Protein AF-0000000073405675 (afdb_homodimer)

Structure (mmCIF, N/CA/C/O backbone):
data_AF-0000000073405675-model_v1
#
loop_
_entity.id
_entity.type
_entity.pdbx_description
1 polymer 'Conserved Archaeal protein'
#
loop_
_atom_site.group_PDB
_atom_site.id
_atom_site.type_symbol
_atom_site.label_atom_id
_atom_site.label_alt_id
_atom_site.label_comp_id
_atom_site.label_asym_id
_atom_site.label_entity_id
_atom_site.label_seq_id
_atom_site.pdbx_PDB_ins_code
_atom_site.Cartn_x
_atom_site.Cartn_y
_atom_site.Cartn_z
_atom_site.occupancy
_atom_site.B_iso_or_equiv
_atom_site.auth_seq_id
_atom_site.auth_comp_id
_atom_site.auth_asym_id
_atom_site.auth_atom_id
_atom_site.pdbx_PDB_model_num
ATOM 1 N N . MET A 1 1 ? 13.844 -6.754 14.789 1 79.56 1 MET A N 1
ATOM 2 C CA . MET A 1 1 ? 12.68 -5.988 15.219 1 79.56 1 MET A CA 1
ATOM 3 C C . MET A 1 1 ? 11.461 -6.34 14.383 1 79.56 1 MET A C 1
ATOM 5 O O . MET A 1 1 ? 11.57 -6.57 13.172 1 79.56 1 MET A O 1
ATOM 9 N N . VAL A 1 2 ? 10.359 -6.484 15.047 1 90.81 2 VAL A N 1
ATOM 10 C CA . VAL A 1 2 ? 9.109 -6.828 14.367 1 90.81 2 VAL A CA 1
ATOM 11 C C . VAL A 1 2 ? 8.609 -5.625 13.57 1 90.81 2 VAL A C 1
ATOM 13 O O . VAL A 1 2 ? 8.641 -4.492 14.062 1 90.81 2 VAL A O 1
ATOM 16 N N . LEU A 1 3 ? 8.297 -5.855 12.266 1 97.38 3 LEU A N 1
ATOM 17 C CA . LEU A 1 3 ? 7.773 -4.754 11.469 1 97.38 3 LEU A CA 1
ATOM 18 C C . LEU A 1 3 ? 6.246 -4.746 11.492 1 97.38 3 LEU A C 1
ATOM 20 O O . LEU A 1 3 ? 5.605 -5.082 10.492 1 97.38 3 LEU A O 1
ATOM 24 N N . ASP A 1 4 ? 5.754 -4.285 12.672 1 98.19 4 ASP A N 1
ATOM 25 C CA . ASP A 1 4 ? 4.312 -4.07 12.719 1 98.19 4 ASP A CA 1
ATOM 26 C C . ASP A 1 4 ? 3.939 -2.713 12.125 1 98.19 4 ASP A C 1
ATOM 28 O O . ASP A 1 4 ? 4.809 -1.862 11.922 1 98.19 4 ASP A O 1
ATOM 32 N N . LEU A 1 5 ? 2.654 -2.52 11.797 1 98.38 5 LEU A N 1
ATOM 33 C CA . LEU A 1 5 ? 2.232 -1.337 11.055 1 98.38 5 LEU A CA 1
ATOM 34 C C . LEU A 1 5 ? 2.475 -0.07 11.867 1 98.38 5 LEU A C 1
ATOM 36 O O . LEU A 1 5 ? 2.805 0.979 11.305 1 98.38 5 LEU A O 1
ATOM 40 N N . LYS A 1 6 ? 2.266 -0.172 13.164 1 97.69 6 LYS A N 1
ATOM 41 C CA . LYS A 1 6 ? 2.51 0.988 14.016 1 97.69 6 LYS A CA 1
ATOM 42 C C . LYS A 1 6 ? 3.975 1.407 13.969 1 97.69 6 LYS A C 1
ATOM 44 O O . LYS A 1 6 ? 4.285 2.592 13.82 1 97.69 6 LYS A O 1
ATOM 49 N N . TYR A 1 7 ? 4.844 0.457 14.148 1 98.12 7 TYR A N 1
ATOM 50 C CA . TYR A 1 7 ? 6.277 0.719 14.07 1 98.12 7 TYR A CA 1
ATOM 51 C C . TYR A 1 7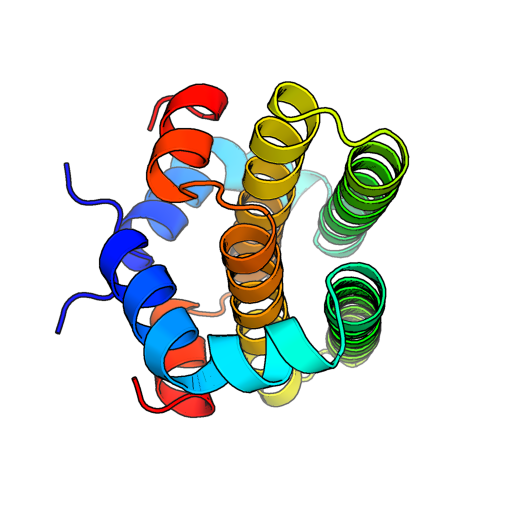 ? 6.652 1.303 12.711 1 98.12 7 TYR A C 1
ATOM 53 O O . TYR A 1 7 ? 7.398 2.281 12.641 1 98.12 7 TYR A O 1
ATOM 61 N N . ILE A 1 8 ? 6.172 0.752 11.641 1 98.62 8 ILE A N 1
ATOM 62 C CA . ILE A 1 8 ? 6.496 1.192 10.289 1 98.62 8 ILE A CA 1
ATOM 63 C C . ILE A 1 8 ? 6.047 2.639 10.094 1 98.62 8 ILE A C 1
ATOM 65 O O . ILE A 1 8 ? 6.809 3.471 9.594 1 98.62 8 ILE A O 1
ATOM 69 N N . GLN A 1 9 ? 4.793 2.926 10.453 1 98.62 9 GLN A N 1
ATOM 70 C CA . GLN A 1 9 ? 4.281 4.281 10.273 1 98.62 9 GLN A CA 1
ATOM 71 C C . GLN A 1 9 ? 5.098 5.285 11.086 1 98.62 9 GLN A C 1
ATOM 73 O O . GLN A 1 9 ? 5.387 6.383 10.602 1 98.62 9 GLN A O 1
ATOM 78 N N . GLU A 1 10 ? 5.438 4.887 12.289 1 98.31 10 GLU A N 1
ATOM 79 C CA . GLU A 1 10 ? 6.23 5.77 13.133 1 98.31 10 GLU A CA 1
ATOM 80 C C . GLU A 1 10 ? 7.621 5.996 12.547 1 98.31 10 GLU A C 1
ATOM 82 O O . GLU A 1 10 ? 8.125 7.121 12.547 1 98.31 10 GLU A O 1
ATOM 87 N N . LYS A 1 11 ? 8.258 4.973 12.125 1 98.31 11 LYS A N 1
ATOM 88 C CA . LYS A 1 11 ? 9.594 5.074 11.555 1 98.31 11 LYS A CA 1
ATOM 89 C C . LYS A 1 11 ? 9.578 5.906 10.273 1 98.31 11 LYS A C 1
ATOM 91 O O . LYS A 1 11 ? 10.469 6.719 10.039 1 98.31 11 LYS A O 1
ATOM 96 N N . MET A 1 12 ? 8.578 5.668 9.422 1 98.44 12 MET A N 1
ATOM 97 C CA . MET A 1 12 ? 8.469 6.445 8.188 1 98.44 12 MET A CA 1
ATOM 98 C C . MET A 1 12 ? 8.211 7.918 8.5 1 98.44 12 MET A C 1
ATOM 100 O O . MET A 1 12 ? 8.68 8.797 7.77 1 98.44 12 MET A O 1
ATOM 104 N N . LYS A 1 13 ? 7.422 8.133 9.5 1 98.69 13 LYS A N 1
ATOM 105 C CA . LYS A 1 13 ? 7.188 9.508 9.93 1 98.69 13 LYS A CA 1
ATOM 106 C C . LYS A 1 13 ? 8.492 10.18 10.352 1 98.69 13 LYS A C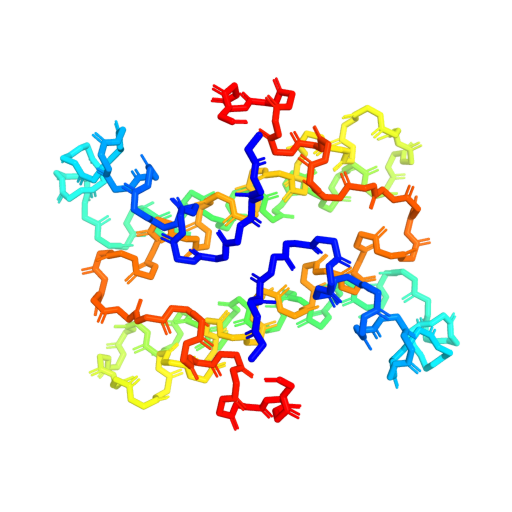 1
ATOM 108 O O . LYS A 1 13 ? 8.781 11.305 9.945 1 98.69 13 LYS A O 1
ATOM 113 N N . GLU A 1 14 ? 9.211 9.477 11.172 1 98.5 14 GLU A N 1
ATOM 114 C CA . GLU A 1 14 ? 10.492 9.984 11.648 1 98.5 14 GLU A CA 1
ATOM 115 C C . GLU A 1 14 ? 11.422 10.32 10.484 1 98.5 14 GLU A C 1
ATOM 117 O O . GLU A 1 14 ? 12.117 11.336 10.508 1 98.5 14 GLU A O 1
ATOM 122 N N . LEU A 1 15 ? 11.453 9.508 9.531 1 98.31 15 LEU A N 1
ATOM 123 C CA . LEU A 1 15 ? 12.43 9.609 8.453 1 98.31 15 LEU A CA 1
ATOM 124 C C . LEU A 1 15 ? 11.969 10.602 7.395 1 98.31 15 LEU A C 1
ATOM 126 O O . LEU A 1 15 ? 12.789 11.289 6.785 1 98.31 15 LEU A O 1
ATOM 130 N N . TYR A 1 16 ? 10.633 10.648 7.117 1 98.38 16 TYR A N 1
ATOM 131 C CA . TYR A 1 16 ? 10.25 11.273 5.855 1 98.38 16 TYR A CA 1
ATOM 132 C C . TYR A 1 16 ? 9.156 12.312 6.066 1 98.38 16 TYR A C 1
ATOM 134 O O . TYR A 1 16 ? 8.836 13.078 5.156 1 98.38 16 TYR A O 1
ATOM 142 N N . TYR A 1 17 ? 8.57 12.414 7.234 1 98.62 17 TYR A N 1
ATOM 143 C CA . TYR A 1 17 ? 7.375 13.227 7.426 1 98.62 17 TYR A CA 1
ATOM 144 C C . TYR A 1 17 ? 7.648 14.688 7.086 1 98.62 17 TYR A C 1
ATOM 146 O O . TYR A 1 17 ? 6.801 15.359 6.492 1 98.62 17 TYR A O 1
ATOM 154 N N . VAL A 1 18 ? 8.805 15.203 7.539 1 98.56 18 VAL A N 1
ATOM 155 C CA . VAL A 1 18 ? 9.117 16.609 7.297 1 98.56 18 VAL A CA 1
ATOM 156 C C . VAL A 1 18 ? 9.148 16.875 5.793 1 98.56 18 VAL A C 1
ATOM 158 O O . VAL A 1 18 ? 8.5 17.812 5.312 1 98.56 18 VAL A O 1
ATOM 161 N N . LYS A 1 19 ? 9.852 16.125 5.059 1 98.44 19 LYS A N 1
ATOM 162 C CA . LYS A 1 19 ? 9.938 16.266 3.609 1 98.44 19 LYS A CA 1
ATOM 163 C C . LYS A 1 19 ? 8.578 16.078 2.953 1 98.44 19 LYS A C 1
ATOM 165 O O . LYS A 1 19 ? 8.211 16.797 2.031 1 98.44 19 LYS A O 1
ATOM 170 N N . ASP A 1 20 ? 7.859 15.062 3.357 1 98.56 20 ASP A N 1
ATOM 171 C CA . ASP A 1 20 ? 6.523 14.789 2.832 1 98.56 20 ASP A CA 1
ATOM 172 C C . ASP A 1 20 ? 5.582 15.969 3.084 1 98.56 20 ASP A C 1
ATOM 174 O O . ASP A 1 20 ? 4.793 16.344 2.213 1 98.56 20 ASP A O 1
ATOM 178 N N . SER A 1 21 ? 5.672 16.469 4.27 1 98.5 21 SER A N 1
ATOM 179 C CA . SER A 1 21 ? 4.812 17.594 4.645 1 98.5 21 SER A CA 1
ATOM 180 C C . SER A 1 21 ? 5.141 18.828 3.826 1 98.5 21 SER A C 1
ATOM 182 O O . SER A 1 21 ? 4.238 19.578 3.432 1 98.5 21 SER A O 1
ATOM 184 N N . GLU A 1 22 ? 6.41 19.031 3.633 1 98.62 22 GLU A N 1
ATOM 185 C CA . GLU A 1 22 ? 6.836 20.172 2.832 1 98.62 22 GLU A CA 1
ATOM 186 C C . GLU A 1 22 ? 6.305 20.078 1.406 1 98.62 22 GLU A C 1
ATOM 188 O O . GLU A 1 22 ? 5.875 21.078 0.83 1 98.62 22 GLU A O 1
ATOM 193 N N . ARG A 1 23 ? 6.355 18.953 0.782 1 97.75 23 ARG A N 1
ATOM 194 C CA . ARG A 1 23 ? 5.887 18.781 -0.589 1 97.75 23 ARG A CA 1
ATOM 195 C C . ARG A 1 23 ? 4.363 18.797 -0.653 1 97.75 23 ARG A C 1
ATOM 197 O O . ARG A 1 23 ? 3.783 19.141 -1.684 1 97.75 23 ARG A O 1
ATOM 204 N N . GLY A 1 24 ? 3.703 18.359 0.517 1 98.62 24 GLY A N 1
ATOM 205 C CA . GLY A 1 24 ? 2.25 18.344 0.579 1 98.62 24 GLY A CA 1
ATOM 206 C C . GLY A 1 24 ? 1.644 17 0.21 1 98.62 24 GLY A C 1
ATOM 207 O O . GLY A 1 24 ? 2.303 16.172 -0.412 1 98.62 24 GLY A O 1
ATOM 208 N N . VAL A 1 25 ? 0.354 16.859 0.595 1 98.75 25 VAL A N 1
ATOM 209 C CA . VAL A 1 25 ? -0.305 15.555 0.518 1 98.75 25 VAL A CA 1
ATOM 210 C C . VAL A 1 25 ? -0.531 15.18 -0.944 1 98.75 25 VAL A C 1
ATOM 212 O O . VAL A 1 25 ? -0.403 14.008 -1.316 1 98.75 25 VAL A O 1
ATOM 215 N N . TYR A 1 26 ? -0.83 16.141 -1.848 1 98.81 26 TYR A N 1
ATOM 216 C CA . TYR A 1 26 ? -1.143 15.805 -3.232 1 98.81 26 TYR A CA 1
ATOM 217 C C . TYR A 1 26 ? 0.117 15.414 -3.998 1 98.81 26 TYR A C 1
ATOM 219 O O . TYR A 1 26 ? 0.093 14.5 -4.824 1 98.81 26 TYR A O 1
ATOM 227 N N . ALA A 1 27 ? 1.183 16.078 -3.775 1 98.88 27 ALA A N 1
ATOM 228 C CA . ALA A 1 27 ? 2.449 15.688 -4.387 1 98.88 27 ALA A CA 1
ATOM 229 C C . ALA A 1 27 ? 2.914 14.336 -3.863 1 98.88 27 ALA A C 1
ATOM 231 O O . ALA A 1 27 ? 3.449 13.523 -4.617 1 98.88 27 ALA A O 1
ATOM 232 N N . THR A 1 28 ? 2.814 14.117 -2.51 1 98.88 28 THR A N 1
ATOM 233 C CA . THR A 1 28 ? 3.148 12.828 -1.917 1 98.88 28 THR A CA 1
ATOM 234 C C . THR A 1 28 ? 2.309 11.719 -2.537 1 98.88 28 THR A C 1
ATOM 236 O O . THR A 1 28 ? 2.828 10.648 -2.867 1 98.88 28 THR A O 1
ATOM 239 N N . PHE A 1 29 ? 1.016 11.977 -2.719 1 98.94 29 PHE A N 1
ATOM 240 C CA . PHE A 1 29 ? 0.14 11.016 -3.381 1 98.94 29 PHE A CA 1
ATOM 241 C C . PHE A 1 29 ? 0.594 10.766 -4.816 1 98.94 29 PHE A C 1
ATOM 243 O O . PHE A 1 29 ? 0.546 9.633 -5.301 1 98.94 29 PHE A O 1
ATOM 250 N N . THR A 1 30 ? 1.013 11.773 -5.543 1 98.94 30 THR A N 1
ATOM 251 C CA . THR A 1 30 ? 1.492 11.625 -6.91 1 98.94 30 THR A CA 1
ATOM 252 C C . THR A 1 30 ? 2.705 10.703 -6.961 1 98.94 30 THR A C 1
ATOM 254 O O . THR A 1 30 ? 2.867 9.93 -7.91 1 98.94 30 THR A O 1
ATOM 257 N N . TRP A 1 31 ? 3.523 10.742 -5.949 1 98.81 31 TRP A N 1
ATOM 258 C CA . TRP A 1 31 ? 4.637 9.805 -5.855 1 98.81 31 TRP A CA 1
ATOM 259 C C . TRP A 1 31 ? 4.137 8.375 -5.676 1 98.81 31 TRP A C 1
ATOM 261 O O . TRP A 1 31 ? 4.703 7.438 -6.238 1 98.81 31 TRP A O 1
ATOM 271 N N . LEU A 1 32 ? 3.127 8.18 -4.812 1 98.94 32 LEU A N 1
ATOM 272 C CA . LEU A 1 32 ? 2.514 6.863 -4.707 1 98.94 32 LEU A CA 1
ATOM 273 C C . LEU A 1 32 ? 2.045 6.371 -6.074 1 98.94 32 LEU A C 1
ATOM 275 O O . LEU A 1 32 ? 2.293 5.219 -6.441 1 98.94 32 LEU A O 1
ATOM 279 N N . VAL A 1 33 ? 1.379 7.25 -6.859 1 98.94 33 VAL A N 1
ATOM 280 C CA . VAL A 1 33 ? 0.892 6.902 -8.195 1 98.94 33 VAL A CA 1
ATOM 281 C C . VAL A 1 33 ? 2.066 6.516 -9.086 1 98.94 33 VAL A C 1
ATOM 283 O O . VAL A 1 33 ? 1.976 5.559 -9.867 1 98.94 33 VAL A O 1
ATOM 286 N N . GLU A 1 34 ? 3.115 7.227 -9.031 1 98.94 34 GLU A N 1
ATOM 287 C CA . GLU A 1 34 ? 4.312 6.902 -9.797 1 98.94 34 GLU A CA 1
ATOM 288 C C . GLU A 1 34 ? 4.801 5.488 -9.492 1 98.94 34 GLU A C 1
ATOM 290 O O . GLU A 1 34 ? 5.117 4.723 -10.406 1 98.94 34 GLU A O 1
ATOM 295 N N . GLU A 1 35 ? 4.902 5.125 -8.141 1 98.88 35 GLU A N 1
ATOM 296 C CA . GLU A 1 35 ? 5.375 3.803 -7.746 1 98.88 35 GLU A CA 1
ATOM 297 C C . GLU A 1 35 ? 4.414 2.713 -8.211 1 98.88 35 GLU A C 1
ATOM 299 O O . GLU A 1 35 ? 4.836 1.602 -8.531 1 98.88 35 GLU A O 1
ATOM 304 N N . VAL A 1 36 ? 3.121 3.025 -8.195 1 98.94 36 VAL A N 1
ATOM 305 C CA . VAL A 1 36 ? 2.154 2.07 -8.727 1 98.94 36 VAL A CA 1
ATOM 306 C C . VAL A 1 36 ? 2.416 1.843 -10.219 1 98.94 36 VAL A C 1
ATOM 308 O O . VAL A 1 36 ? 2.318 0.715 -10.703 1 98.94 36 VAL A O 1
ATOM 311 N N . GLY A 1 37 ? 2.662 2.898 -10.953 1 98.88 37 GLY A N 1
ATOM 312 C CA . GLY A 1 37 ? 3.076 2.746 -12.336 1 98.88 37 GLY A CA 1
ATOM 313 C C . GLY A 1 37 ? 4.328 1.901 -12.5 1 98.88 37 GLY A C 1
ATOM 314 O O . GLY A 1 37 ? 4.398 1.055 -13.391 1 98.88 37 GLY A O 1
ATOM 315 N N . GLU A 1 38 ? 5.379 2.121 -11.695 1 98.94 38 GLU A N 1
ATOM 316 C CA . GLU A 1 38 ? 6.602 1.324 -11.75 1 98.94 38 GLU A CA 1
ATOM 317 C C . GLU A 1 38 ? 6.324 -0.134 -11.398 1 98.94 38 GLU A C 1
ATOM 319 O O . GLU A 1 38 ? 6.961 -1.041 -11.938 1 98.94 38 GLU A O 1
ATOM 324 N N . LEU A 1 39 ? 5.41 -0.396 -10.43 1 98.94 39 LEU A N 1
ATOM 325 C CA . LEU A 1 39 ? 5.004 -1.762 -10.117 1 98.94 39 LEU A CA 1
ATOM 326 C C . LEU A 1 39 ? 4.367 -2.432 -11.328 1 98.94 39 LEU A C 1
ATOM 328 O O . LEU A 1 39 ? 4.625 -3.605 -11.602 1 98.94 39 LEU A O 1
ATOM 332 N N . ALA A 1 40 ? 3.525 -1.708 -12.117 1 98.88 40 ALA A N 1
ATOM 333 C CA . ALA A 1 40 ? 2.941 -2.227 -13.352 1 98.88 40 ALA A CA 1
ATOM 334 C C . ALA A 1 40 ? 4.027 -2.668 -14.328 1 98.88 40 ALA A C 1
ATOM 336 O O . ALA A 1 40 ? 3.955 -3.76 -14.891 1 98.88 40 ALA A O 1
ATOM 337 N N . GLU A 1 41 ? 4.977 -1.808 -14.516 1 98.88 41 GLU A N 1
ATOM 338 C CA . GLU A 1 41 ? 6.086 -2.129 -15.406 1 98.88 41 GLU A CA 1
ATOM 339 C C . GLU A 1 41 ? 6.816 -3.387 -14.945 1 98.88 41 GLU A C 1
ATOM 341 O O . GLU A 1 41 ? 7.168 -4.242 -15.766 1 98.88 41 GLU A O 1
ATOM 346 N N . ALA A 1 42 ? 7.125 -3.51 -13.641 1 98.81 42 ALA A N 1
ATOM 347 C CA . ALA A 1 42 ? 7.812 -4.668 -13.078 1 98.81 42 ALA A CA 1
ATOM 348 C C . ALA A 1 42 ? 7 -5.945 -13.281 1 98.81 42 ALA A C 1
ATOM 350 O O . ALA A 1 42 ? 7.562 -7.008 -13.555 1 98.81 42 ALA A O 1
ATOM 351 N N . LEU A 1 43 ? 5.648 -5.852 -13.117 1 98.81 43 LEU A N 1
ATOM 352 C CA . LEU A 1 43 ? 4.781 -7 -13.352 1 98.81 43 LEU A CA 1
ATOM 353 C C . LEU A 1 43 ? 4.863 -7.461 -14.805 1 98.81 43 LEU A C 1
ATOM 355 O O . LEU A 1 43 ? 4.949 -8.664 -15.07 1 98.81 43 LEU A O 1
ATOM 359 N N . LEU A 1 44 ? 4.836 -6.469 -15.711 1 98.62 44 LEU A N 1
ATOM 360 C CA . LEU A 1 44 ? 4.867 -6.785 -17.141 1 98.62 44 LEU A CA 1
ATOM 361 C C . LEU A 1 44 ? 6.207 -7.402 -17.531 1 98.62 44 LEU A C 1
ATOM 363 O O . LEU A 1 44 ? 6.262 -8.289 -18.391 1 98.62 44 LEU A O 1
ATOM 367 N N . SER A 1 45 ? 7.258 -6.98 -16.906 1 98.19 45 SER A N 1
ATOM 368 C CA . SER A 1 45 ? 8.594 -7.469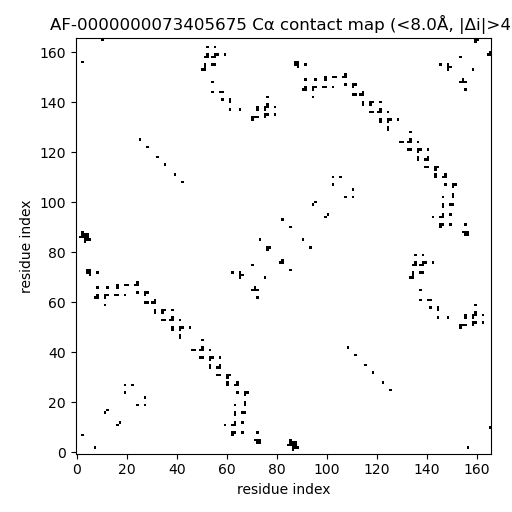 -17.25 1 98.19 45 SER A CA 1
ATOM 369 C C . SER A 1 45 ? 8.93 -8.742 -16.484 1 98.19 45 SER A C 1
ATOM 371 O O . SER A 1 45 ? 9.891 -9.438 -16.812 1 98.19 45 SER A O 1
ATOM 373 N N . LYS A 1 46 ? 8.195 -9.031 -15.445 1 97.19 46 LYS A N 1
ATOM 374 C CA . LYS A 1 46 ? 8.352 -10.203 -14.586 1 97.19 46 LYS A CA 1
ATOM 375 C C . LYS A 1 46 ? 9.734 -10.219 -13.938 1 97.19 46 LYS A C 1
ATOM 377 O O . LYS A 1 46 ? 10.32 -11.289 -13.742 1 97.19 46 LYS A O 1
ATOM 382 N N . ASN A 1 47 ? 10.211 -9.047 -13.672 1 96.75 47 ASN A N 1
ATOM 383 C CA . ASN A 1 47 ? 11.492 -8.906 -12.984 1 96.75 47 ASN A CA 1
ATOM 384 C C . ASN A 1 47 ? 11.32 -8.922 -11.469 1 96.75 47 ASN A C 1
ATOM 386 O O . ASN A 1 47 ? 10.852 -7.953 -10.883 1 96.75 47 ASN A O 1
ATOM 390 N N . LYS A 1 48 ? 11.836 -9.938 -10.867 1 97.5 48 LYS A N 1
ATOM 391 C CA . LYS A 1 48 ? 11.586 -10.164 -9.445 1 97.5 48 LYS A CA 1
ATOM 392 C C . LYS A 1 48 ? 12.211 -9.062 -8.594 1 97.5 48 LYS A C 1
ATOM 394 O O . LYS A 1 48 ? 11.602 -8.602 -7.629 1 97.5 48 LYS A O 1
ATOM 399 N N . ASP A 1 49 ? 13.453 -8.75 -8.891 1 98.12 49 ASP A N 1
ATOM 400 C CA . ASP A 1 49 ? 14.125 -7.699 -8.133 1 98.12 49 ASP A CA 1
ATOM 401 C C . ASP A 1 49 ? 13.352 -6.383 -8.211 1 98.12 49 ASP A C 1
ATOM 403 O O . ASP A 1 49 ? 13.203 -5.684 -7.207 1 98.12 49 ASP A O 1
ATOM 407 N N . SER A 1 50 ? 12.883 -6.07 -9.406 1 98.56 50 SER A N 1
ATOM 408 C CA . SER A 1 50 ? 12.094 -4.855 -9.586 1 98.56 50 SER A CA 1
ATOM 409 C C . SER A 1 50 ? 10.773 -4.945 -8.844 1 98.56 50 SER A C 1
ATOM 411 O O . SER A 1 50 ? 10.305 -3.957 -8.266 1 98.56 50 SER A O 1
ATOM 413 N N . LEU A 1 51 ? 10.164 -6.105 -8.844 1 98.88 51 LEU A N 1
ATOM 414 C CA . LEU A 1 51 ? 8.898 -6.301 -8.133 1 98.88 51 LEU A CA 1
ATOM 415 C C . LEU A 1 51 ? 9.07 -6.051 -6.637 1 98.88 51 LEU A C 1
ATOM 417 O O . LEU A 1 51 ? 8.25 -5.367 -6.02 1 98.88 51 LEU A O 1
ATOM 421 N N . GLU A 1 52 ? 10.133 -6.633 -6.066 1 98.88 52 GLU A N 1
ATOM 422 C CA . GLU A 1 52 ? 10.422 -6.449 -4.648 1 98.88 52 GLU A CA 1
ATOM 423 C C . GLU A 1 52 ? 10.586 -4.969 -4.305 1 98.88 52 GLU A C 1
ATOM 425 O O . GLU A 1 52 ? 10.008 -4.488 -3.326 1 98.88 52 GLU A O 1
ATOM 430 N N . GLU A 1 53 ? 11.367 -4.273 -5.117 1 98.88 53 GLU A N 1
ATOM 431 C CA . GLU A 1 53 ? 11.641 -2.855 -4.895 1 98.88 53 GLU A CA 1
ATOM 432 C C . GLU A 1 53 ? 10.359 -2.027 -5 1 98.88 53 GLU A C 1
ATOM 434 O O . GLU A 1 53 ? 10.07 -1.21 -4.125 1 98.88 53 GLU A O 1
ATOM 439 N N . GLU A 1 54 ? 9.539 -2.258 -6.055 1 98.94 54 GLU A N 1
ATOM 440 C CA . GLU A 1 54 ? 8.383 -1.406 -6.305 1 98.94 54 GLU A CA 1
ATOM 441 C C . GLU A 1 54 ? 7.254 -1.697 -5.316 1 98.94 54 GLU A C 1
ATOM 443 O O . GLU A 1 54 ? 6.5 -0.795 -4.941 1 98.94 54 GLU A O 1
ATOM 448 N N . LEU A 1 55 ? 7.113 -2.936 -4.859 1 98.94 55 LEU A N 1
ATOM 449 C CA . LEU A 1 55 ? 6.133 -3.26 -3.828 1 98.94 55 LEU A CA 1
ATOM 450 C C . LEU A 1 55 ? 6.48 -2.568 -2.514 1 98.94 55 LEU A C 1
ATOM 452 O O . LEU A 1 55 ? 5.594 -2.043 -1.832 1 98.94 55 LEU A O 1
ATOM 456 N N . ALA A 1 56 ? 7.785 -2.578 -2.156 1 98.94 56 ALA A N 1
ATOM 457 C CA . ALA A 1 56 ? 8.227 -1.847 -0.973 1 98.94 56 ALA A CA 1
ATOM 458 C C . ALA A 1 56 ? 7.922 -0.357 -1.101 1 98.94 56 ALA A C 1
ATOM 460 O O . ALA A 1 56 ? 7.473 0.275 -0.143 1 98.94 56 ALA A O 1
ATOM 461 N N . ASP A 1 57 ? 8.156 0.192 -2.297 1 98.94 57 ASP A N 1
ATOM 462 C CA . ASP A 1 57 ? 7.918 1.615 -2.516 1 98.94 57 ASP A CA 1
ATOM 463 C C . ASP A 1 57 ? 6.426 1.942 -2.445 1 98.94 57 ASP A C 1
ATOM 465 O O . ASP A 1 57 ? 6.039 2.975 -1.895 1 98.94 57 ASP A O 1
ATOM 469 N N . VAL A 1 58 ? 5.574 1.093 -3.012 1 98.94 58 VAL A N 1
ATOM 470 C CA . VAL A 1 58 ? 4.133 1.32 -2.938 1 98.94 58 VAL A CA 1
ATOM 471 C C . VAL A 1 58 ? 3.686 1.316 -1.477 1 98.94 58 VAL A C 1
ATOM 473 O O . VAL A 1 58 ? 2.922 2.188 -1.053 1 98.94 58 VAL A O 1
ATOM 476 N N . LEU A 1 59 ? 4.133 0.373 -0.694 1 98.88 59 LEU A N 1
ATOM 477 C CA . LEU A 1 59 ? 3.799 0.315 0.725 1 98.88 59 LEU A CA 1
ATOM 478 C C . LEU A 1 59 ? 4.301 1.56 1.451 1 98.88 59 LEU A C 1
ATOM 480 O O . LEU A 1 59 ? 3.557 2.174 2.221 1 98.88 59 LEU A O 1
ATOM 484 N N . ALA A 1 60 ? 5.539 1.98 1.229 1 98.88 60 ALA A N 1
ATOM 485 C CA . ALA A 1 60 ? 6.145 3.117 1.918 1 98.88 60 ALA A CA 1
ATOM 486 C C . ALA A 1 60 ? 5.387 4.406 1.618 1 98.88 60 ALA A C 1
ATOM 488 O O . ALA A 1 60 ? 5.129 5.207 2.521 1 98.88 60 ALA A O 1
ATOM 489 N N . TRP A 1 61 ? 5.062 4.609 0.379 1 98.94 61 TRP A N 1
ATOM 490 C CA . TRP A 1 61 ? 4.367 5.84 0.007 1 98.94 61 TRP A CA 1
ATOM 491 C C . TRP A 1 61 ? 2.932 5.828 0.518 1 98.94 61 TRP A C 1
ATOM 493 O O . TRP A 1 61 ? 2.377 6.875 0.854 1 98.94 61 TRP A O 1
ATOM 503 N N . THR A 1 62 ? 2.252 4.629 0.576 1 98.94 62 THR A N 1
ATOM 504 C CA . THR A 1 62 ? 0.95 4.508 1.222 1 98.94 62 THR A CA 1
ATOM 505 C C . THR A 1 62 ? 1.025 4.953 2.68 1 98.94 62 THR A C 1
ATOM 507 O O . THR A 1 62 ? 0.179 5.723 3.143 1 98.94 62 THR A O 1
ATOM 510 N N . VAL A 1 63 ? 2.035 4.535 3.357 1 98.88 63 VAL A N 1
ATOM 511 C CA . VAL A 1 63 ? 2.258 4.902 4.754 1 98.88 63 VAL A CA 1
ATOM 512 C C . VAL A 1 63 ? 2.502 6.406 4.859 1 98.88 63 VAL A C 1
ATOM 514 O O . VAL A 1 63 ? 1.997 7.059 5.777 1 98.88 63 VAL A O 1
ATOM 517 N N . SER A 1 64 ? 3.309 6.98 3.898 1 98.88 64 SER A N 1
ATOM 518 C CA . SER A 1 64 ? 3.582 8.414 3.898 1 98.88 64 SER A CA 1
ATOM 519 C C . SER A 1 64 ? 2.297 9.227 3.76 1 98.88 64 SER A C 1
ATOM 521 O O . SER A 1 64 ? 2.102 10.211 4.469 1 98.88 64 SER A O 1
ATOM 523 N N . VAL A 1 65 ? 1.417 8.812 2.877 1 98.94 65 VAL A N 1
ATOM 524 C CA . VAL A 1 65 ? 0.138 9.492 2.705 1 98.94 65 VAL A CA 1
ATOM 525 C C . VAL A 1 65 ? -0.682 9.383 3.988 1 98.94 65 VAL A C 1
ATOM 527 O O . VAL A 1 65 ? -1.254 10.375 4.453 1 98.94 65 VAL A O 1
ATOM 530 N N . ALA A 1 66 ? -0.78 8.203 4.566 1 98.94 66 ALA A N 1
ATOM 531 C CA . ALA A 1 66 ? -1.512 7.992 5.812 1 98.94 66 ALA A CA 1
ATOM 532 C C . ALA A 1 66 ? -1.006 8.93 6.906 1 98.94 66 ALA A C 1
ATOM 534 O O . ALA A 1 66 ? -1.799 9.516 7.645 1 98.94 66 ALA A O 1
ATOM 535 N N . ASN A 1 67 ? 0.316 9.055 7.016 1 98.88 67 ASN A N 1
ATOM 536 C CA . ASN A 1 67 ? 0.911 9.938 8.016 1 98.88 67 ASN A CA 1
ATOM 537 C C . ASN A 1 67 ? 0.482 11.391 7.801 1 98.88 67 ASN A C 1
ATOM 539 O O . ASN A 1 67 ? 0.153 12.086 8.766 1 98.88 67 ASN A O 1
ATOM 543 N N . LEU A 1 68 ? 0.498 11.836 6.559 1 98.81 68 LEU A N 1
ATOM 544 C CA . LEU A 1 68 ? 0.2 13.234 6.254 1 98.81 68 LEU A CA 1
ATOM 545 C C . LEU A 1 68 ? -1.256 13.562 6.57 1 98.81 68 LEU A C 1
ATOM 547 O O . LEU A 1 68 ? -1.572 14.68 6.977 1 98.81 68 LEU A O 1
ATOM 551 N N . VAL A 1 69 ? -2.166 12.602 6.398 1 98.81 69 VAL A N 1
ATOM 552 C CA . VAL A 1 69 ? -3.584 12.883 6.59 1 98.81 69 VAL A CA 1
ATOM 553 C C . VAL A 1 69 ? -4.012 12.438 7.988 1 98.81 69 VAL A C 1
ATOM 555 O O . VAL A 1 69 ? -5.195 12.492 8.328 1 98.81 69 VAL A O 1
ATOM 558 N N . GLY A 1 70 ? -3.078 11.859 8.781 1 98.56 70 GLY A N 1
ATOM 559 C CA . GLY A 1 70 ? -3.309 11.555 10.188 1 98.56 70 GLY A CA 1
ATOM 560 C C . GLY A 1 70 ? -4.125 10.297 10.398 1 98.56 70 GLY A C 1
ATOM 561 O O . GLY A 1 70 ? -4.898 10.195 11.352 1 98.56 70 GLY A O 1
ATOM 562 N N . ILE A 1 71 ? -4.027 9.398 9.531 1 98.81 71 ILE A N 1
ATOM 563 C CA . ILE A 1 71 ? -4.785 8.156 9.633 1 98.81 71 ILE A CA 1
ATOM 564 C C . ILE A 1 71 ? -3.904 7.059 10.227 1 98.81 71 ILE A C 1
ATOM 566 O O . ILE A 1 71 ? -2.768 6.863 9.789 1 98.81 71 ILE A O 1
ATOM 570 N N . ASP A 1 72 ? -4.34 6.359 11.219 1 98.62 72 ASP A N 1
ATOM 571 C CA . ASP A 1 72 ? -3.732 5.152 11.773 1 98.62 72 ASP A CA 1
ATOM 572 C C . ASP A 1 72 ? -4.027 3.939 10.891 1 98.62 72 ASP A C 1
ATOM 574 O O . ASP A 1 72 ? -5.125 3.385 10.938 1 98.62 72 ASP A O 1
ATOM 578 N N . LEU A 1 73 ? -3.012 3.453 10.219 1 98.38 73 LEU A N 1
ATOM 579 C CA . LEU A 1 73 ? -3.215 2.412 9.219 1 98.38 73 LEU A CA 1
ATOM 580 C C . LEU A 1 73 ? -3.594 1.091 9.875 1 98.38 73 LEU A C 1
ATOM 582 O O . LEU A 1 73 ? -4.352 0.302 9.305 1 98.38 73 LEU A O 1
ATOM 586 N N . GLU A 1 74 ? -2.992 0.855 11.047 1 98.5 74 GLU A N 1
ATOM 587 C CA . GLU A 1 74 ? -3.352 -0.366 11.758 1 98.5 74 GLU A CA 1
ATOM 588 C C . GLU A 1 74 ? -4.836 -0.383 12.109 1 98.5 74 GLU A C 1
ATOM 590 O O . GLU A 1 74 ? -5.527 -1.377 11.867 1 98.5 74 GLU A O 1
ATOM 595 N N . GLU A 1 75 ? -5.312 0.674 12.648 1 98.19 75 GLU A N 1
ATOM 596 C CA . GLU A 1 75 ? -6.727 0.777 12.984 1 98.19 75 GLU A CA 1
ATOM 597 C C . GLU A 1 75 ? -7.602 0.668 11.734 1 98.19 75 GLU A C 1
ATOM 599 O O . GLU A 1 75 ? -8.641 0.012 11.758 1 98.19 75 GLU A O 1
ATOM 604 N N . ALA A 1 76 ? -7.191 1.335 10.672 1 98.62 76 ALA A N 1
ATOM 605 C CA . ALA A 1 76 ? -7.938 1.297 9.422 1 98.62 76 ALA A CA 1
ATOM 606 C C . ALA A 1 76 ? -8.078 -0.133 8.906 1 98.62 76 ALA A C 1
ATOM 608 O O . ALA A 1 76 ? -9.156 -0.543 8.484 1 98.62 76 ALA A O 1
ATOM 609 N N . LEU A 1 77 ? 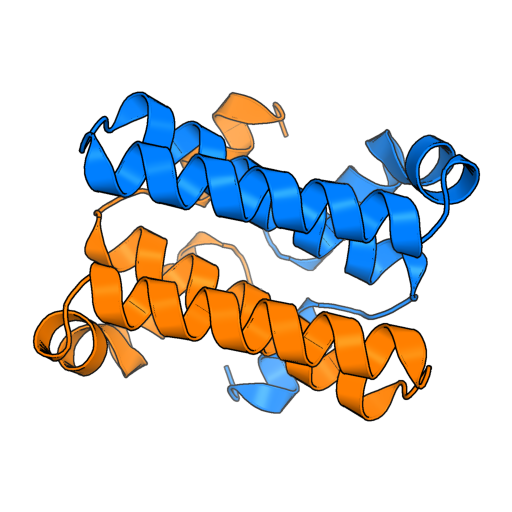-6.984 -0.868 8.938 1 98.56 77 LEU A N 1
ATOM 610 C CA . LEU A 1 77 ? -6.984 -2.238 8.438 1 98.56 77 LEU A CA 1
ATOM 611 C C . LEU A 1 77 ? -7.848 -3.139 9.312 1 98.56 77 LEU A C 1
ATOM 613 O O . LEU A 1 77 ? -8.586 -3.984 8.797 1 98.56 77 LEU A O 1
ATOM 617 N N . ARG A 1 78 ? -7.738 -2.973 10.641 1 98.12 78 ARG A N 1
ATOM 618 C CA . ARG A 1 78 ? -8.562 -3.752 11.562 1 98.12 78 ARG A CA 1
ATOM 619 C C . ARG A 1 78 ? -10.047 -3.506 11.312 1 98.12 78 ARG A C 1
ATOM 621 O O . ARG A 1 78 ? -10.836 -4.449 11.297 1 98.12 78 ARG A O 1
ATOM 628 N N . LYS A 1 79 ? -10.336 -2.287 11.219 1 97.75 79 LYS A N 1
ATOM 629 C CA . LYS A 1 79 ? -11.734 -1.906 11.039 1 97.75 79 LYS A CA 1
ATOM 630 C C . LYS A 1 79 ? -12.305 -2.496 9.75 1 97.75 79 LYS A C 1
ATOM 632 O O . LYS A 1 79 ? -13.414 -3.021 9.742 1 97.75 79 LYS A O 1
ATOM 637 N N . LYS A 1 80 ? -11.539 -2.445 8.672 1 98 80 LYS A N 1
ATOM 638 C CA . LYS A 1 80 ? -12.078 -2.807 7.367 1 98 80 LYS A CA 1
ATOM 639 C C . LYS A 1 80 ? -12.023 -4.316 7.148 1 98 80 LYS A C 1
ATOM 641 O O . LYS A 1 80 ? -12.922 -4.891 6.527 1 98 80 LYS A O 1
ATOM 646 N N . TYR A 1 81 ? -11.031 -4.957 7.645 1 97.81 81 TYR A N 1
ATOM 647 C CA . TYR A 1 81 ? -10.812 -6.348 7.277 1 97.81 81 TYR A CA 1
ATOM 648 C C . TYR A 1 81 ? -10.945 -7.262 8.492 1 97.81 81 TYR A C 1
ATOM 650 O O . TYR A 1 81 ? -10.859 -8.484 8.367 1 97.81 81 TYR A O 1
ATOM 658 N N . HIS A 1 82 ? -11.188 -6.738 9.633 1 96.62 82 HIS A N 1
ATOM 659 C CA . HIS A 1 82 ? -11.477 -7.473 10.859 1 96.62 82 HIS A CA 1
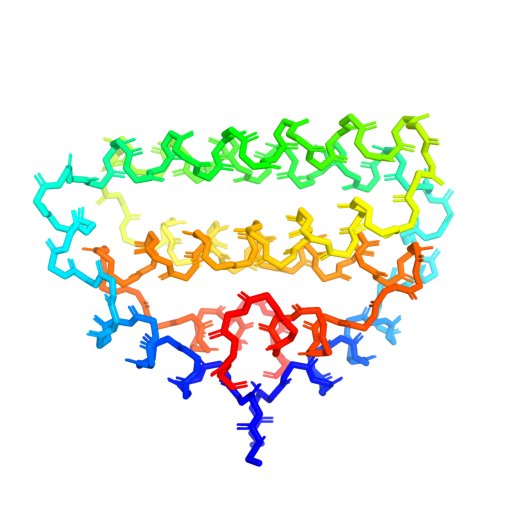ATOM 660 C C . HIS A 1 82 ? -10.383 -8.492 11.164 1 96.62 82 HIS A C 1
ATOM 662 O O . HIS A 1 82 ? -10.664 -9.664 11.414 1 96.62 82 HIS A O 1
ATOM 668 N N . ILE A 1 83 ? -9.258 -7.965 10.938 1 93.5 83 ILE A N 1
ATOM 669 C CA . ILE A 1 83 ? -8.133 -8.836 11.266 1 93.5 83 ILE A CA 1
ATOM 670 C C . ILE A 1 83 ? -7.359 -8.25 12.453 1 93.5 83 ILE A C 1
ATOM 672 O O . ILE A 1 83 ? -7.461 -7.059 12.742 1 93.5 83 ILE A O 1
ATOM 676 N N . MET B 1 1 ? -3.785 -8.5 18.969 1 79.44 1 MET B N 1
ATOM 677 C CA . MET B 1 1 ? -2.729 -9.102 18.156 1 79.44 1 MET B CA 1
ATOM 678 C C . MET B 1 1 ? -1.955 -8.031 17.391 1 79.44 1 MET B C 1
ATOM 680 O O . MET B 1 1 ? -2.539 -7.059 16.922 1 79.44 1 MET B O 1
ATOM 684 N N . VAL B 1 2 ? -0.668 -8.195 17.391 1 90.44 2 VAL B N 1
ATOM 685 C CA . VAL B 1 2 ? 0.198 -7.242 16.688 1 90.44 2 VAL B CA 1
ATOM 686 C C . VAL B 1 2 ? 0.053 -7.418 15.188 1 90.44 2 VAL B C 1
ATOM 688 O O . VAL B 1 2 ? 0.019 -8.547 14.688 1 90.44 2 VAL B O 1
ATOM 691 N N . LEU B 1 3 ? -0.188 -6.297 14.469 1 97.38 3 LEU B N 1
ATOM 692 C CA . LEU B 1 3 ? -0.295 -6.391 13.016 1 97.38 3 LEU B CA 1
ATOM 693 C C . LEU B 1 3 ? 1.052 -6.121 12.359 1 97.38 3 LEU B C 1
ATOM 695 O O . LEU B 1 3 ? 1.243 -5.07 11.734 1 97.38 3 LEU B O 1
ATOM 699 N N . ASP B 1 4 ? 1.911 -7.16 12.469 1 98.19 4 ASP B N 1
ATOM 700 C CA . ASP B 1 4 ? 3.154 -7.055 11.719 1 98.19 4 ASP B CA 1
ATOM 701 C C . ASP B 1 4 ? 2.955 -7.5 10.266 1 98.19 4 ASP B C 1
ATOM 703 O O . ASP B 1 4 ? 1.938 -8.109 9.938 1 98.19 4 ASP B O 1
ATOM 707 N N . LEU B 1 5 ? 3.896 -7.156 9.383 1 98.38 5 LEU B N 1
ATOM 708 C CA . LEU B 1 5 ? 3.711 -7.363 7.949 1 98.38 5 LEU B CA 1
ATOM 709 C C . LEU B 1 5 ? 3.605 -8.852 7.625 1 98.38 5 LEU B C 1
ATOM 711 O O . LEU B 1 5 ? 2.863 -9.242 6.719 1 98.38 5 LEU B O 1
ATOM 715 N N . LYS B 1 6 ? 4.387 -9.641 8.336 1 97.75 6 LYS B N 1
ATOM 716 C CA . LYS B 1 6 ? 4.32 -11.078 8.102 1 97.75 6 LYS B CA 1
ATOM 717 C C . LYS B 1 6 ? 2.93 -11.625 8.43 1 97.75 6 LYS B C 1
ATOM 719 O O . LYS B 1 6 ? 2.363 -12.391 7.648 1 97.75 6 LYS B O 1
ATOM 724 N N . TYR B 1 7 ? 2.436 -11.273 9.57 1 98.19 7 TYR B N 1
ATOM 725 C CA . TYR B 1 7 ? 1.097 -11.68 9.969 1 98.19 7 TYR B CA 1
ATOM 726 C C . TYR B 1 7 ? 0.054 -11.203 8.969 1 98.19 7 TYR B C 1
ATOM 728 O O . TYR B 1 7 ? -0.825 -11.969 8.562 1 98.19 7 TYR B O 1
ATOM 736 N N . ILE B 1 8 ? 0.099 -9.977 8.539 1 98.62 8 ILE B N 1
ATOM 737 C CA . ILE B 1 8 ? -0.867 -9.398 7.617 1 98.62 8 ILE B CA 1
ATOM 738 C C . ILE B 1 8 ? -0.842 -10.164 6.297 1 98.62 8 ILE B C 1
ATOM 740 O O . ILE B 1 8 ? -1.893 -10.539 5.766 1 98.62 8 ILE B O 1
ATOM 744 N N . GLN B 1 9 ? 0.354 -10.359 5.742 1 98.62 9 GLN B N 1
ATOM 745 C CA . GLN B 1 9 ? 0.464 -11.055 4.469 1 98.62 9 GLN B CA 1
ATOM 746 C C . GLN B 1 9 ? -0.087 -12.477 4.57 1 98.62 9 GLN B C 1
ATOM 748 O O . GLN B 1 9 ? -0.766 -12.953 3.658 1 98.62 9 GLN B O 1
ATOM 753 N N . GLU B 1 10 ? 0.23 -13.125 5.676 1 98.38 10 GLU B N 1
ATOM 754 C CA . GLU B 1 10 ? -0.263 -14.484 5.879 1 98.38 10 GLU B CA 1
ATOM 755 C C . GLU B 1 10 ? -1.783 -14.5 6.004 1 98.38 10 GLU B C 1
ATOM 757 O O . GLU B 1 10 ? -2.445 -15.375 5.434 1 98.38 10 GLU B O 1
ATOM 762 N N . LYS B 1 11 ? -2.324 -13.633 6.77 1 98.31 11 LYS B N 1
ATOM 763 C CA . LYS B 1 11 ? -3.77 -13.562 6.961 1 98.31 11 LYS B CA 1
ATOM 764 C C . LYS B 1 11 ? -4.484 -13.234 5.652 1 98.31 11 LYS B C 1
ATOM 766 O O . LYS B 1 11 ? -5.527 -13.812 5.344 1 98.31 11 LYS B O 1
ATOM 771 N N . MET B 1 12 ? -3.943 -12.289 4.902 1 98.44 12 MET B N 1
ATOM 772 C CA . MET B 1 12 ? -4.539 -11.938 3.617 1 98.44 12 MET B CA 1
ATOM 773 C C . MET B 1 12 ? -4.473 -13.109 2.646 1 98.44 12 MET B C 1
ATOM 775 O O . MET B 1 12 ? -5.375 -13.297 1.829 1 98.44 12 MET B O 1
ATOM 779 N N . LYS B 1 13 ? -3.371 -13.805 2.713 1 98.62 13 LYS B N 1
ATOM 780 C CA . LYS B 1 13 ? -3.252 -15 1.885 1 98.62 13 LYS B CA 1
ATOM 781 C C . LYS B 1 13 ? -4.336 -16.016 2.227 1 98.62 13 LYS B C 1
ATOM 783 O O . LYS B 1 13 ? -4.992 -16.562 1.333 1 98.62 13 LYS B O 1
ATOM 788 N N . GLU B 1 14 ? -4.469 -16.25 3.498 1 98.5 14 GLU B N 1
ATOM 789 C CA . GLU B 1 14 ? -5.48 -17.188 3.977 1 98.5 14 GLU B CA 1
ATOM 790 C C . GLU B 1 14 ? -6.875 -16.781 3.498 1 98.5 14 GLU B C 1
ATOM 792 O O . GLU B 1 14 ? -7.672 -17.641 3.105 1 98.5 14 GLU B O 1
ATOM 797 N N . LEU B 1 15 ? -7.152 -15.578 3.541 1 98.31 15 LEU B N 1
ATOM 798 C CA . LEU B 1 15 ? -8.5 -15.078 3.295 1 98.31 15 LEU B CA 1
ATOM 799 C C . LEU B 1 15 ? -8.766 -14.93 1.8 1 98.31 15 LEU B C 1
ATOM 801 O O . LEU B 1 15 ? -9.883 -15.141 1.336 1 98.31 15 LEU B O 1
ATOM 805 N N . TYR B 1 16 ? -7.727 -14.508 1.016 1 98.38 16 TYR B N 1
ATOM 806 C CA . TYR B 1 16 ? -8.07 -13.977 -0.298 1 98.38 16 TYR B CA 1
ATOM 807 C C . TYR B 1 16 ? -7.223 -14.625 -1.387 1 98.38 16 TYR B C 1
ATOM 809 O O . TYR B 1 16 ? -7.496 -14.453 -2.578 1 98.38 16 TYR B O 1
ATOM 817 N N . TYR B 1 17 ? -6.223 -15.391 -1.052 1 98.62 17 TYR B N 1
ATOM 818 C CA . TYR B 1 17 ? -5.25 -15.852 -2.039 1 98.62 17 TYR B CA 1
ATOM 819 C C . TYR B 1 17 ? -5.926 -16.672 -3.131 1 98.62 17 TYR B C 1
ATOM 821 O O . TYR B 1 17 ? -5.578 -16.547 -4.309 1 98.62 17 TYR B O 1
ATOM 829 N N . VAL B 1 18 ? -6.84 -17.562 -2.732 1 98.62 18 VAL B N 1
ATOM 830 C CA . VAL B 1 18 ? -7.504 -18.422 -3.707 1 98.62 18 VAL B CA 1
ATOM 831 C C . VAL B 1 18 ? -8.242 -17.578 -4.734 1 98.62 18 VAL B C 1
ATOM 833 O O . VAL B 1 18 ? -8.062 -17.75 -5.941 1 98.62 18 VAL B O 1
ATOM 836 N N . LYS B 1 19 ? -9.039 -16.672 -4.309 1 98.5 19 LYS B N 1
ATOM 837 C CA . LYS B 1 19 ? -9.781 -15.781 -5.199 1 98.5 19 LYS B CA 1
ATOM 838 C C . LYS B 1 19 ? -8.828 -14.914 -6.023 1 98.5 19 LYS B C 1
ATOM 840 O O . LYS B 1 19 ? -9.055 -14.703 -7.219 1 98.5 19 LYS B O 1
ATOM 845 N N . ASP B 1 20 ? -7.824 -14.359 -5.406 1 98.62 20 ASP B N 1
ATOM 846 C CA . ASP B 1 20 ? -6.828 -13.547 -6.098 1 98.62 20 ASP B CA 1
ATOM 847 C C . ASP B 1 20 ? -6.125 -14.352 -7.191 1 98.62 20 ASP B C 1
ATOM 849 O O . ASP B 1 20 ? -5.891 -13.836 -8.289 1 98.62 20 ASP B O 1
ATOM 853 N N . SER B 1 21 ? -5.789 -15.539 -6.832 1 98.5 21 SER B N 1
ATOM 854 C CA . SER B 1 21 ? -5.094 -16.406 -7.781 1 98.5 21 SER B CA 1
ATOM 855 C C . SER B 1 21 ? -5.988 -16.75 -8.969 1 98.5 21 SER B C 1
ATOM 857 O O . SER B 1 21 ? -5.52 -16.797 -10.109 1 98.5 21 SER B O 1
ATOM 859 N N . GLU B 1 22 ? -7.23 -16.984 -8.656 1 98.69 22 GLU B N 1
ATOM 860 C CA . GLU B 1 22 ? -8.18 -17.297 -9.719 1 98.69 22 GLU B CA 1
ATOM 861 C C . GLU B 1 22 ? -8.32 -16.125 -10.695 1 98.69 22 GLU B C 1
ATOM 863 O O . GLU B 1 22 ? -8.391 -16.328 -11.906 1 98.69 22 GLU B O 1
ATOM 868 N N . ARG B 1 23 ? -8.43 -14.938 -10.234 1 97.81 23 ARG B N 1
ATOM 869 C CA . ARG B 1 23 ? -8.586 -13.766 -11.094 1 97.81 23 ARG B CA 1
ATOM 870 C C . ARG B 1 23 ? -7.285 -13.43 -11.805 1 97.81 23 ARG B C 1
ATOM 872 O O . ARG B 1 23 ? -7.297 -12.836 -12.883 1 97.81 23 ARG B O 1
ATOM 879 N N . GLY B 1 24 ? -6.098 -13.812 -11.141 1 98.62 24 GLY B N 1
ATOM 880 C CA . GLY B 1 24 ? -4.797 -13.57 -11.734 1 98.62 24 GLY B CA 1
ATOM 881 C C . GLY B 1 24 ? -4.16 -12.273 -11.273 1 98.62 24 GLY B C 1
ATOM 882 O O . GLY B 1 24 ? -4.848 -11.391 -10.742 1 98.62 24 GLY B O 1
ATOM 883 N N . VAL B 1 25 ? -2.836 -12.18 -11.516 1 98.75 25 VAL B N 1
ATOM 884 C CA . VAL B 1 25 ? -2.035 -11.102 -10.938 1 98.75 25 VAL B CA 1
ATOM 885 C C . VAL B 1 25 ? -2.406 -9.781 -11.594 1 98.75 25 VAL B C 1
ATOM 887 O O . VAL B 1 25 ? -2.453 -8.742 -10.93 1 98.75 25 VAL B O 1
ATOM 890 N N . TYR B 1 26 ? -2.725 -9.734 -12.922 1 98.88 26 TYR B N 1
ATOM 891 C CA . TYR B 1 26 ? -2.996 -8.469 -13.602 1 98.88 26 TYR B CA 1
ATOM 892 C C . TYR B 1 26 ? -4.359 -7.918 -13.211 1 98.88 26 TYR B C 1
ATOM 894 O O . TYR B 1 26 ? -4.52 -6.707 -13.039 1 98.88 26 TYR B O 1
ATOM 902 N N . ALA B 1 27 ? -5.324 -8.75 -13.07 1 98.88 27 ALA B N 1
ATOM 903 C CA . ALA B 1 27 ? -6.625 -8.297 -12.586 1 98.88 27 ALA B CA 1
ATOM 904 C C . ALA B 1 27 ? -6.535 -7.828 -11.133 1 98.88 27 ALA B C 1
ATOM 906 O O . ALA B 1 27 ? -7.176 -6.844 -10.758 1 98.88 27 ALA B O 1
ATOM 907 N N . THR B 1 28 ? -5.82 -8.609 -10.273 1 98.88 28 THR B N 1
ATOM 908 C CA . THR B 1 28 ? -5.598 -8.203 -8.891 1 98.88 28 THR B CA 1
ATOM 909 C C . THR B 1 28 ? -4.914 -6.836 -8.828 1 98.88 28 THR B C 1
ATOM 911 O O . THR B 1 28 ? -5.305 -5.973 -8.039 1 98.88 28 THR B O 1
ATOM 914 N N . PHE B 1 29 ? -3.908 -6.629 -9.672 1 98.94 29 PHE B N 1
ATOM 915 C CA . PHE B 1 29 ? -3.244 -5.332 -9.758 1 98.94 29 PHE B CA 1
ATOM 916 C C . PHE B 1 29 ? -4.223 -4.25 -10.195 1 98.94 29 PHE B C 1
ATOM 918 O O . PHE B 1 29 ? -4.172 -3.121 -9.703 1 98.94 29 PHE B O 1
ATOM 925 N N . THR B 1 30 ? -5.105 -4.512 -11.133 1 98.94 30 THR B N 1
ATOM 926 C CA . THR B 1 30 ? -6.098 -3.549 -11.586 1 98.94 30 THR B CA 1
ATOM 927 C C . THR B 1 30 ? -7 -3.115 -10.438 1 98.94 30 THR B C 1
ATOM 929 O O . THR B 1 30 ? -7.406 -1.953 -10.359 1 98.94 30 THR B O 1
ATOM 932 N N . TRP B 1 31 ? -7.285 -4.012 -9.539 1 98.81 31 TRP B N 1
ATOM 933 C CA . TRP B 1 31 ? -8.039 -3.656 -8.344 1 98.81 31 TRP B CA 1
ATOM 934 C C . TRP B 1 31 ? -7.234 -2.705 -7.457 1 98.81 31 TRP B C 1
ATOM 936 O O . TRP B 1 31 ? -7.793 -1.776 -6.867 1 98.81 31 TRP B O 1
ATOM 946 N N . LEU B 1 32 ? -5.934 -2.986 -7.273 1 98.94 32 LEU B N 1
ATOM 947 C CA . LEU B 1 32 ? -5.094 -2.031 -6.559 1 98.94 32 LEU B CA 1
ATOM 948 C C . LEU B 1 32 ? -5.188 -0.646 -7.188 1 98.94 32 LEU B C 1
ATOM 950 O O . LEU B 1 32 ? -5.34 0.353 -6.477 1 98.94 32 LEU B O 1
ATOM 954 N N . VAL B 1 33 ? -5.121 -0.559 -8.539 1 98.94 33 VAL B N 1
ATOM 955 C CA . VAL B 1 33 ? -5.211 0.708 -9.258 1 98.94 33 VAL B CA 1
ATOM 956 C C . VAL B 1 33 ? -6.555 1.369 -8.977 1 98.94 33 VAL B C 1
ATOM 958 O O . VAL B 1 33 ? -6.629 2.586 -8.781 1 98.94 33 VAL B O 1
ATOM 961 N N . GLU B 1 34 ? -7.582 0.633 -8.977 1 98.94 34 GLU B N 1
ATOM 962 C CA . GLU B 1 34 ? -8.906 1.154 -8.656 1 98.94 34 GLU B CA 1
ATOM 963 C C . GLU B 1 34 ? -8.922 1.813 -7.281 1 98.94 34 GLU B C 1
ATOM 965 O O . GLU B 1 34 ? -9.453 2.914 -7.117 1 98.94 34 GLU B O 1
ATOM 970 N N . GLU B 1 35 ? -8.344 1.096 -6.227 1 98.94 35 GLU B N 1
ATOM 971 C CA . GLU B 1 35 ? -8.328 1.633 -4.867 1 98.94 35 GLU B CA 1
ATOM 972 C C . GLU B 1 35 ? -7.473 2.895 -4.789 1 98.94 35 GLU B C 1
ATOM 974 O O . GLU B 1 35 ? -7.766 3.801 -4.008 1 98.94 35 GLU B O 1
ATOM 979 N N . VAL B 1 36 ? -6.395 2.93 -5.566 1 98.94 36 VAL B N 1
ATOM 980 C CA . VAL B 1 36 ? -5.594 4.148 -5.621 1 98.94 36 VAL B CA 1
ATOM 981 C C . VAL B 1 36 ? -6.434 5.293 -6.184 1 98.94 36 VAL B C 1
ATOM 983 O O . VAL B 1 36 ? -6.344 6.43 -5.711 1 98.94 36 VAL B O 1
ATOM 986 N N . GLY B 1 37 ? -7.188 5.039 -7.219 1 98.88 37 GLY B N 1
ATOM 987 C CA . GLY B 1 37 ? -8.133 6.027 -7.707 1 98.88 37 GLY B CA 1
ATOM 988 C C . GLY B 1 37 ? -9.133 6.477 -6.652 1 98.88 37 GLY B C 1
ATOM 989 O O . GLY B 1 37 ? -9.422 7.668 -6.531 1 98.88 37 GLY B O 1
ATOM 990 N N . GLU B 1 38 ? -9.734 5.551 -5.902 1 98.94 38 GLU B N 1
ATOM 991 C CA . GLU B 1 38 ? -10.672 5.895 -4.836 1 98.94 38 GLU B CA 1
ATOM 992 C C . GLU B 1 38 ? -9.992 6.703 -3.738 1 98.94 38 GLU B C 1
ATOM 994 O O . GLU B 1 38 ? -10.609 7.578 -3.127 1 98.94 38 GLU B O 1
ATOM 999 N N . LEU B 1 39 ? -8.719 6.383 -3.412 1 98.94 39 LEU B N 1
ATOM 1000 C CA . LEU B 1 39 ? -7.957 7.18 -2.459 1 98.94 39 LEU B CA 1
ATOM 1001 C C . LEU B 1 39 ? -7.801 8.617 -2.953 1 98.94 39 LEU B C 1
ATOM 1003 O O . LEU B 1 39 ? -7.914 9.562 -2.17 1 98.94 39 LEU B O 1
ATOM 1007 N N . ALA B 1 40 ? -7.547 8.836 -4.27 1 98.88 40 ALA B N 1
ATOM 1008 C CA . ALA B 1 40 ? -7.477 10.172 -4.859 1 98.88 40 ALA B CA 1
ATOM 1009 C C . ALA B 1 40 ? -8.773 10.945 -4.625 1 98.88 40 ALA B C 1
ATOM 1011 O O . ALA B 1 40 ? -8.742 12.102 -4.215 1 98.88 40 ALA B O 1
ATOM 1012 N N . GLU B 1 41 ? -9.852 10.297 -4.918 1 98.88 41 GLU B N 1
ATOM 1013 C CA . GLU B 1 41 ? -11.148 10.93 -4.711 1 98.88 41 GLU B CA 1
ATOM 1014 C C . GLU B 1 41 ? -11.344 11.328 -3.248 1 98.88 41 GLU B C 1
ATOM 1016 O O . GLU B 1 41 ? -11.844 12.414 -2.957 1 98.88 41 GLU B O 1
ATOM 1021 N N . ALA B 1 42 ? -11.016 10.438 -2.293 1 98.81 42 ALA B N 1
ATOM 1022 C CA . ALA B 1 42 ? -11.141 10.703 -0.863 1 98.81 42 ALA B CA 1
ATOM 1023 C C . ALA B 1 42 ? -10.273 11.883 -0.445 1 98.81 42 ALA B C 1
ATOM 1025 O O . ALA B 1 42 ? -10.68 12.695 0.391 1 98.81 42 ALA B O 1
ATOM 1026 N N . LEU B 1 43 ? -9.039 11.977 -1.008 1 98.81 43 LEU B N 1
ATOM 1027 C CA . LEU B 1 43 ? -8.148 13.094 -0.715 1 98.81 43 LEU B CA 1
ATOM 1028 C C . LEU B 1 43 ? -8.773 14.414 -1.174 1 98.81 43 LEU B C 1
ATOM 1030 O O . LEU B 1 43 ? -8.734 15.406 -0.447 1 98.81 43 LEU B O 1
ATOM 1034 N N . LEU B 1 44 ? -9.336 14.367 -2.387 1 98.62 44 LEU B N 1
ATOM 1035 C CA . LEU B 1 44 ? -9.93 15.578 -2.957 1 98.62 44 LEU B CA 1
ATOM 1036 C C . LEU B 1 44 ? -11.156 16.016 -2.156 1 98.62 44 LEU B C 1
ATOM 1038 O O . LEU B 1 44 ? -11.406 17.203 -2 1 98.62 44 LEU B O 1
ATOM 1042 N N . SER B 1 45 ? -11.883 15.086 -1.648 1 98.19 45 SER B N 1
ATOM 1043 C CA . SER B 1 45 ? -13.102 15.398 -0.914 1 98.19 45 SER B CA 1
ATOM 1044 C C . SER B 1 45 ? -12.805 15.664 0.56 1 98.19 45 SER B C 1
ATOM 1046 O O . SER B 1 45 ? -13.664 16.188 1.285 1 98.19 45 SER B O 1
ATOM 1048 N N . LYS B 1 46 ? -11.656 15.305 1.022 1 97.19 46 LYS B N 1
ATOM 1049 C CA . LYS B 1 46 ? -11.188 15.469 2.396 1 97.19 46 LYS B CA 1
ATOM 105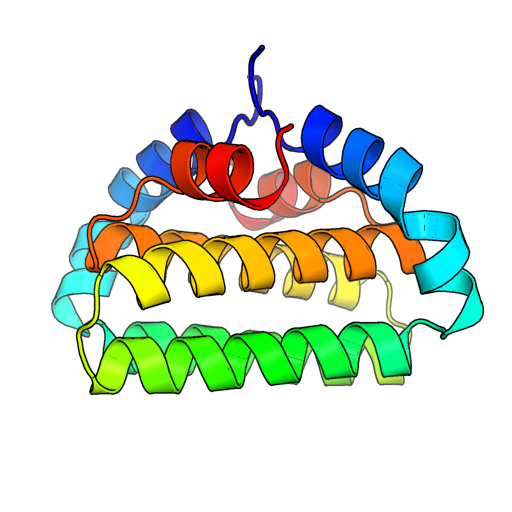0 C C . LYS B 1 46 ? -12.117 14.75 3.379 1 97.19 46 LYS B C 1
ATOM 1052 O O . LYS B 1 46 ? -12.352 15.242 4.484 1 97.19 46 LYS B O 1
ATOM 1057 N N . ASN B 1 47 ? -12.625 13.648 2.916 1 96.75 47 ASN B N 1
ATOM 1058 C CA . ASN B 1 47 ? -13.477 12.82 3.756 1 96.75 47 ASN B CA 1
ATOM 1059 C C . ASN B 1 47 ? -12.664 11.805 4.555 1 96.75 47 ASN B C 1
ATOM 1061 O O . ASN B 1 47 ? -12.188 10.812 4.004 1 96.75 47 ASN B O 1
ATOM 1065 N N . LYS B 1 48 ? -12.648 11.977 5.828 1 97.5 48 LYS B N 1
ATOM 1066 C CA . LYS B 1 48 ? -11.766 11.188 6.684 1 97.5 48 LYS B CA 1
ATOM 1067 C C . LYS B 1 48 ? -12.156 9.711 6.668 1 97.5 48 LYS B C 1
ATOM 1069 O O . LYS B 1 48 ? -11.289 8.836 6.621 1 97.5 48 LYS B O 1
ATOM 1074 N N . ASP B 1 49 ? -13.445 9.469 6.816 1 98.12 49 ASP B N 1
ATOM 1075 C CA . ASP B 1 49 ? -13.906 8.078 6.809 1 98.12 49 ASP B CA 1
ATOM 1076 C C . ASP B 1 49 ? -13.523 7.383 5.504 1 98.12 49 ASP B C 1
ATOM 1078 O O . ASP B 1 49 ? -13.086 6.227 5.52 1 98.12 49 ASP B O 1
ATOM 1082 N N . SER B 1 50 ? -13.703 8.094 4.41 1 98.56 50 SER B N 1
ATOM 1083 C CA . SER B 1 50 ? -13.328 7.539 3.115 1 98.56 50 SER B CA 1
ATOM 1084 C C . SER B 1 50 ? -11.812 7.34 3.018 1 98.56 50 SER B C 1
ATOM 1086 O O . SER B 1 50 ? -11.352 6.352 2.449 1 98.56 50 SER B O 1
ATOM 1088 N N . LEU B 1 51 ? -11.047 8.266 3.561 1 98.88 51 LEU B N 1
ATOM 1089 C CA . LEU B 1 51 ? -9.594 8.156 3.543 1 98.88 51 LEU B CA 1
ATOM 1090 C C . LEU B 1 51 ? -9.141 6.902 4.285 1 98.88 51 LEU B C 1
ATOM 1092 O O . LEU B 1 51 ? -8.281 6.16 3.799 1 98.88 51 LEU B O 1
ATOM 1096 N N . GLU B 1 52 ? -9.711 6.688 5.48 1 98.81 52 GLU B N 1
ATOM 1097 C CA . GLU B 1 52 ? -9.375 5.512 6.277 1 98.81 52 GLU B CA 1
ATOM 1098 C C . GLU B 1 52 ? -9.656 4.223 5.508 1 98.81 52 GLU B C 1
ATOM 1100 O O . GLU B 1 52 ? -8.82 3.32 5.469 1 98.81 52 GLU B O 1
ATOM 1105 N N . GLU B 1 53 ? -10.836 4.16 4.91 1 98.88 53 GLU B N 1
ATOM 1106 C CA . GLU B 1 53 ? -11.258 2.977 4.164 1 98.88 53 GLU B CA 1
ATOM 1107 C C . GLU B 1 53 ? -10.344 2.732 2.961 1 98.88 53 GLU B C 1
ATOM 1109 O O . GLU B 1 53 ? -9.867 1.615 2.754 1 98.88 53 GLU B O 1
ATOM 1114 N N . GLU B 1 54 ? -10.039 3.787 2.162 1 98.94 54 GLU B N 1
ATOM 1115 C CA . GLU B 1 54 ? -9.305 3.607 0.914 1 98.94 54 GLU B CA 1
ATOM 1116 C C . GLU B 1 54 ? -7.828 3.342 1.178 1 98.94 54 GLU B C 1
ATOM 1118 O O . GLU B 1 54 ? -7.18 2.609 0.427 1 98.94 54 GLU B O 1
ATOM 1123 N N . LEU B 1 55 ? -7.254 3.896 2.256 1 98.94 55 LEU B N 1
ATOM 1124 C CA . LEU B 1 55 ? -5.879 3.588 2.635 1 98.94 55 LEU B CA 1
ATOM 1125 C C . LEU B 1 55 ? -5.742 2.125 3.041 1 98.94 55 LEU B C 1
ATOM 1127 O O . LEU B 1 55 ? -4.773 1.461 2.668 1 98.94 55 LEU B O 1
ATOM 1131 N N . ALA B 1 56 ? -6.727 1.617 3.809 1 98.94 56 ALA B N 1
ATOM 1132 C CA . ALA B 1 56 ? -6.742 0.198 4.156 1 98.94 56 ALA B CA 1
ATOM 1133 C C . ALA B 1 56 ? -6.82 -0.672 2.904 1 98.94 56 ALA B C 1
ATOM 1135 O O . ALA B 1 56 ? -6.125 -1.686 2.803 1 98.94 56 ALA B O 1
ATOM 1136 N N . ASP B 1 57 ? -7.652 -0.248 1.955 1 98.94 57 ASP B N 1
ATOM 1137 C CA . ASP B 1 57 ? -7.82 -1.025 0.73 1 98.94 57 ASP B CA 1
ATOM 1138 C C . ASP B 1 57 ? -6.547 -1.004 -0.112 1 98.94 57 ASP B C 1
ATOM 1140 O O . ASP B 1 57 ? -6.168 -2.02 -0.701 1 98.94 57 ASP B O 1
ATOM 1144 N N . VAL B 1 58 ? -5.895 0.147 -0.215 1 98.94 58 VAL B N 1
ATOM 1145 C CA . VAL B 1 58 ? -4.645 0.223 -0.965 1 98.94 58 VAL B CA 1
ATOM 1146 C C . VAL B 1 58 ? -3.607 -0.708 -0.34 1 98.94 58 VAL B C 1
ATOM 1148 O O . VAL B 1 58 ? -2.92 -1.448 -1.048 1 98.94 58 VAL B O 1
ATOM 1151 N N . LEU B 1 59 ? -3.459 -0.696 0.958 1 98.88 59 LEU B N 1
ATOM 1152 C CA . LEU B 1 59 ? -2.529 -1.585 1.647 1 98.88 59 LEU B CA 1
ATOM 1153 C C . LEU B 1 59 ? -2.895 -3.045 1.404 1 98.88 59 LEU B C 1
ATOM 1155 O O . LEU B 1 59 ? -2.027 -3.859 1.079 1 98.88 59 LEU B O 1
ATOM 1159 N N . ALA B 1 60 ? -4.164 -3.432 1.532 1 98.88 60 ALA B N 1
ATOM 1160 C CA . ALA B 1 60 ? -4.613 -4.812 1.389 1 98.88 60 ALA B CA 1
ATOM 1161 C C . ALA B 1 60 ? -4.336 -5.34 -0.016 1 98.88 60 ALA B C 1
ATOM 1163 O O . ALA B 1 60 ? -3.867 -6.469 -0.182 1 98.88 60 ALA B O 1
ATOM 1164 N N . TRP B 1 61 ? -4.641 -4.547 -0.998 1 98.88 61 TRP B N 1
ATOM 1165 C CA . TRP B 1 61 ? -4.438 -4.996 -2.373 1 98.88 61 TRP B CA 1
ATOM 1166 C C . TRP B 1 61 ? -2.949 -5.059 -2.709 1 98.88 61 TRP B C 1
ATOM 1168 O O . TRP B 1 61 ? -2.523 -5.902 -3.502 1 98.88 61 TRP B O 1
ATOM 1178 N N . THR B 1 62 ? -2.088 -4.141 -2.141 1 98.94 62 THR B N 1
ATOM 1179 C CA . THR B 1 62 ? -0.638 -4.254 -2.264 1 98.94 62 THR B CA 1
ATOM 1180 C C . THR B 1 62 ? -0.153 -5.598 -1.725 1 98.94 62 THR B C 1
ATOM 1182 O O . THR B 1 62 ? 0.644 -6.281 -2.371 1 98.94 62 THR B O 1
ATOM 1185 N N . VAL B 1 63 ? -0.656 -5.988 -0.604 1 98.94 63 VAL B N 1
ATOM 1186 C CA . VAL B 1 63 ? -0.309 -7.258 0.024 1 98.94 63 VAL B CA 1
ATOM 1187 C C . VAL B 1 63 ? -0.771 -8.414 -0.86 1 98.94 63 VAL B C 1
ATOM 1189 O O . VAL B 1 63 ? -0.053 -9.406 -1.022 1 98.94 63 VAL B O 1
ATOM 1192 N N . SER B 1 64 ? -2.014 -8.297 -1.455 1 98.88 64 SER B N 1
ATOM 1193 C CA . SER B 1 64 ? -2.535 -9.336 -2.338 1 98.88 64 SER B CA 1
ATOM 1194 C C . SER B 1 64 ? -1.628 -9.539 -3.547 1 98.88 64 SER B C 1
ATOM 1196 O O . SER B 1 64 ? -1.339 -10.672 -3.928 1 98.88 64 SER B O 1
ATOM 1198 N N . VAL B 1 65 ? -1.176 -8.461 -4.141 1 98.94 65 VAL B N 1
ATOM 1199 C CA . VAL B 1 65 ? -0.263 -8.555 -5.277 1 98.94 65 VAL B CA 1
ATOM 1200 C C . VAL B 1 65 ? 1.041 -9.219 -4.836 1 98.94 65 VAL B C 1
ATOM 1202 O O . VAL B 1 65 ? 1.553 -10.109 -5.52 1 98.94 65 VAL B O 1
ATOM 1205 N N . ALA B 1 66 ? 1.616 -8.789 -3.736 1 98.94 66 ALA B N 1
ATOM 1206 C CA . ALA B 1 66 ? 2.846 -9.375 -3.211 1 98.94 66 ALA B CA 1
ATOM 1207 C C . ALA B 1 66 ? 2.699 -10.883 -3.023 1 98.94 66 ALA B C 1
ATOM 1209 O O . ALA B 1 66 ? 3.602 -11.648 -3.371 1 98.94 66 ALA B O 1
ATOM 1210 N N . ASN B 1 67 ? 1.567 -11.305 -2.473 1 98.88 67 ASN B N 1
ATOM 1211 C CA . ASN B 1 67 ? 1.31 -12.727 -2.27 1 98.88 67 ASN B CA 1
ATOM 1212 C C . ASN B 1 67 ? 1.311 -13.492 -3.592 1 98.88 67 ASN B C 1
ATOM 1214 O O . ASN B 1 67 ? 1.887 -14.578 -3.686 1 98.88 67 ASN B O 1
ATOM 1218 N N . LEU B 1 68 ? 0.66 -12.93 -4.594 1 98.81 68 LEU B N 1
ATOM 1219 C CA . LEU B 1 68 ? 0.517 -13.617 -5.875 1 98.81 68 LEU B CA 1
ATOM 1220 C C . 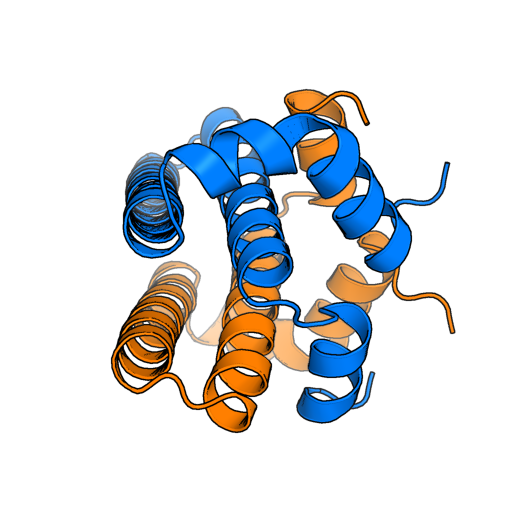LEU B 1 68 ? 1.869 -13.773 -6.562 1 98.81 68 LEU B C 1
ATOM 1222 O O . LEU B 1 68 ? 2.105 -14.766 -7.258 1 98.81 68 LEU B O 1
ATOM 1226 N N . VAL B 1 69 ? 2.775 -12.82 -6.387 1 98.81 69 VAL B N 1
ATOM 1227 C CA . VAL B 1 69 ? 4.051 -12.867 -7.098 1 98.81 69 VAL B CA 1
ATOM 1228 C C . VAL B 1 69 ? 5.129 -13.453 -6.191 1 98.81 69 VAL B C 1
ATOM 1230 O O . VAL B 1 69 ? 6.305 -13.492 -6.555 1 98.81 69 VAL B O 1
ATOM 1233 N N . GLY B 1 70 ? 4.77 -13.797 -4.922 1 98.56 70 GLY B N 1
ATOM 1234 C CA . GLY B 1 70 ? 5.648 -14.523 -4.02 1 98.56 70 GLY B CA 1
ATOM 1235 C C . GLY B 1 70 ? 6.703 -13.641 -3.377 1 98.56 70 GLY B C 1
ATOM 1236 O O . GLY B 1 70 ? 7.82 -14.086 -3.117 1 98.56 70 GLY B O 1
ATOM 1237 N N . ILE B 1 71 ? 6.41 -12.438 -3.189 1 98.81 71 ILE B N 1
ATOM 1238 C CA . ILE B 1 71 ? 7.359 -11.5 -2.596 1 98.81 71 ILE B CA 1
ATOM 1239 C C . ILE B 1 71 ? 7.062 -11.344 -1.106 1 98.81 71 ILE B C 1
ATOM 1241 O O . ILE B 1 71 ? 5.914 -11.133 -0.715 1 98.81 71 ILE B O 1
ATOM 1245 N N . ASP B 1 72 ? 8.031 -11.469 -0.256 1 98.62 72 ASP B N 1
ATOM 1246 C CA . ASP B 1 72 ? 7.969 -11.148 1.167 1 98.62 72 ASP B CA 1
ATOM 1247 C C . ASP B 1 72 ? 8.078 -9.648 1.396 1 98.62 72 ASP B C 1
ATOM 1249 O O . ASP B 1 72 ? 9.172 -9.078 1.326 1 98.62 72 ASP B O 1
ATOM 1253 N N . LEU B 1 73 ? 6.992 -9.039 1.82 1 98.44 73 LEU B N 1
ATOM 1254 C CA . LEU B 1 73 ? 6.941 -7.582 1.898 1 98.44 73 LEU B CA 1
ATOM 1255 C C . LEU B 1 73 ? 7.82 -7.066 3.031 1 98.44 73 LEU B C 1
ATOM 1257 O O . LEU B 1 73 ? 8.391 -5.977 2.932 1 98.44 73 LEU B O 1
ATOM 1261 N N . GLU B 1 74 ? 7.859 -7.84 4.109 1 98.5 74 GLU B N 1
ATOM 1262 C CA . GLU B 1 74 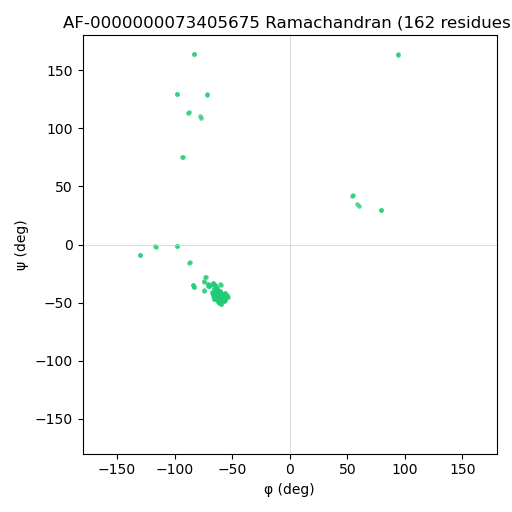? 8.727 -7.434 5.207 1 98.5 74 GLU B CA 1
ATOM 1263 C C . GLU B 1 74 ? 10.188 -7.375 4.762 1 98.5 74 GLU B C 1
ATOM 1265 O O . GLU B 1 74 ? 10.883 -6.395 5.02 1 98.5 74 GLU B O 1
ATOM 1270 N N . GLU B 1 75 ? 10.625 -8.391 4.117 1 98.19 75 GLU B N 1
ATOM 1271 C CA . GLU B 1 75 ? 12 -8.422 3.613 1 98.19 75 GLU B CA 1
ATOM 1272 C C . GLU B 1 75 ? 12.234 -7.301 2.605 1 98.19 75 GLU B C 1
ATOM 1274 O O . GLU B 1 75 ? 13.297 -6.664 2.615 1 98.19 75 GLU B O 1
ATOM 1279 N N . ALA B 1 76 ? 11.273 -7.094 1.722 1 98.62 76 ALA B N 1
ATOM 1280 C CA . ALA B 1 76 ? 11.383 -6.043 0.713 1 98.62 76 ALA B CA 1
ATOM 1281 C C . ALA B 1 76 ? 11.562 -4.676 1.365 1 98.62 76 ALA B C 1
ATOM 1283 O O . ALA B 1 76 ? 12.406 -3.883 0.936 1 98.62 76 ALA B O 1
ATOM 1284 N N . LEU B 1 77 ? 10.758 -4.402 2.371 1 98.56 77 LEU B N 1
ATOM 1285 C CA . LEU B 1 77 ? 10.812 -3.109 3.049 1 98.56 77 LEU B CA 1
ATOM 1286 C C . LEU B 1 77 ? 12.133 -2.936 3.791 1 98.56 77 LEU B C 1
ATOM 1288 O O . LEU B 1 77 ? 12.719 -1.85 3.775 1 98.56 77 LEU B O 1
ATOM 1292 N N . ARG B 1 78 ? 12.602 -3.998 4.473 1 98.12 78 ARG B N 1
ATOM 1293 C CA . ARG B 1 78 ? 13.875 -3.949 5.172 1 98.12 78 ARG B CA 1
ATOM 1294 C C . ARG B 1 78 ? 15.023 -3.65 4.207 1 98.12 78 ARG B C 1
ATOM 1296 O O . ARG B 1 78 ? 15.891 -2.834 4.508 1 98.12 78 ARG B O 1
ATOM 1303 N N . LYS B 1 79 ? 15 -4.367 3.174 1 97.75 79 LYS B N 1
ATOM 1304 C CA . LYS B 1 79 ? 16.062 -4.223 2.188 1 97.75 79 LYS B CA 1
ATOM 1305 C C . LYS B 1 79 ? 16.109 -2.805 1.627 1 97.75 79 LYS B C 1
ATOM 1307 O O . LYS B 1 79 ? 17.188 -2.217 1.498 1 97.75 79 LYS B O 1
ATOM 1312 N N . LYS B 1 80 ? 14.953 -2.238 1.331 1 97.94 80 LYS B N 1
ATOM 1313 C CA . LYS B 1 80 ? 14.922 -0.969 0.609 1 97.94 80 LYS B CA 1
ATOM 1314 C C . LYS B 1 80 ? 15.078 0.211 1.563 1 97.94 80 LYS B C 1
ATOM 1316 O O . LYS B 1 80 ? 15.695 1.219 1.219 1 97.94 80 LYS B O 1
ATOM 1321 N N . TYR B 1 81 ? 14.555 0.107 2.723 1 97.81 81 TYR B N 1
ATOM 1322 C CA . TYR B 1 81 ? 14.477 1.278 3.588 1 97.81 81 TYR B CA 1
ATOM 1323 C C . TYR B 1 81 ? 15.305 1.084 4.852 1 97.81 81 TYR B C 1
ATOM 1325 O O . TYR B 1 81 ? 15.414 1.994 5.676 1 97.81 81 TYR B O 1
ATOM 1333 N N . HIS B 1 82 ? 15.906 -0.024 5.016 1 96.62 82 HIS B N 1
ATOM 1334 C CA . HIS B 1 82 ? 16.844 -0.319 6.094 1 96.62 82 HIS B CA 1
ATOM 1335 C C . HIS B 1 82 ? 16.219 -0.052 7.461 1 96.62 82 HIS B C 1
ATOM 1337 O O . HIS B 1 82 ? 16.812 0.638 8.297 1 96.62 82 HIS B O 1
ATOM 1343 N N . ILE B 1 83 ? 15.031 -0.484 7.469 1 93.56 83 ILE B N 1
ATOM 1344 C CA . ILE B 1 83 ? 14.359 -0.337 8.75 1 93.56 83 ILE B CA 1
ATOM 1345 C C . ILE B 1 83 ? 14.086 -1.715 9.352 1 93.56 83 ILE B C 1
ATOM 1347 O O . ILE B 1 83 ? 14.062 -2.719 8.633 1 93.56 83 ILE B O 1
#

Nearest PDB structures (foldseek):
  1vmg-assembly1_A  TM=9.899E-01  e=2.635E-08  Saccharolobus solfataricus P2
  1yvw-assembly1_A  TM=8.805E-01  e=6.742E-02  Bacillus cereus
  6j2l-assembly1_B  TM=8.303E-01  e=4.267E-02  Shigella flexneri
  6j22-assembly1_A  TM=8.677E-01  e=8.475E-02  Shigella flexneri
  6j22-assembly1_B  TM=8.546E-01  e=7.139E-02  Shigella flexneri

Solvent-accessible surface area (backbone atoms only — not comparable to full-atom values): 8754 Å² total; per-residue (Å²): 130,82,59,21,45,64,56,49,47,51,51,46,41,72,74,40,38,68,63,42,58,71,64,26,67,68,54,42,44,50,50,28,52,49,30,49,51,51,32,51,52,19,61,74,68,66,37,63,70,50,36,37,52,23,52,28,45,33,53,52,32,52,43,51,45,30,59,71,74,69,47,60,61,55,60,26,34,28,72,75,65,71,100,132,83,59,22,45,64,55,48,46,50,51,47,41,73,74,39,39,69,63,42,58,71,65,26,66,67,54,43,44,48,50,29,52,50,29,49,51,50,32,51,52,19,62,74,67,65,36,63,71,49,37,36,52,23,53,29,46,32,53,52,33,50,42,52,44,30,58,71,74,68,47,58,61,56,59,27,34,28,70,74,65,71,100

InterPro domains:
  IPR004518 NTP pyrophosphohydrolase MazG-like domain [PF03819] (28-79)

Sequence (166 aa):
MVLDLKYIQEKMKELYYVKDSERGVYATFTWLVEEVGELAEALLSKNKDSLEEELADVLAWTVSVANLVGIDLEEALRKKYHIMVLDLKYIQEKMKELYYVKDSERGVYATFTWLVEEVGELAEALLSKNKDSLEEELADVLAWTVSVANLVGIDLEEALRKKYHI

Foldseek 3Di:
DDDDLVVLLVVLCVVPQVVLVVCHLVVLVVQLVVLVVQCVVCVVVVPPVSNVVSVVSNVSSVSNNCVRVVHRVVVVCCVPVVD/DDDDLVVLLVVLCVVCQVVLVVCHLVVLVVQLVVLVVQCVVCVVVVPPVSNVVSVVSNVSSVSNNCVRVVHRVVVVCCVPVVD

Secondary structure (DSSP, 8-state):
---BHHHHHHHHHHHHHHHHHHH-HHHHHHHHHHHHHHHHHHHHHT-HHHHHHHHHHHHHHHHHHHHHHT--HHHHHHHHH--/---BHHHHHHHHHHHHHHHHHHH-HHHHHHHHHHHHHHHHHHHHHT-HHHHHHHHHHHHHHHHHHHHHHT--HHHHHHHHH--

Organism: Sulfolobus acidocaldarius (strain ATCC 33909 / DSM 639 / JCM 8929 / NBRC 15157 / NCIMB 11770) (NCBI:txid330779)

Radius of gyration: 14.45 Å; Cα contacts (8 Å, |Δi|>4): 201; chains: 2; bounding box: 31×39×35 Å

pLDDT: mean 98.16, std 2.35, range [79.44, 98.94]